Protein AF-A0A2W4M0X5-F1 (afdb_monomer_lite)

Radius of gyration: 16.57 Å; chains: 1; bounding box: 38×36×40 Å

Sequence (105 aa):
MSTKPGEDHPDATAFWHRDAQYSMMIQAHWTDPAQSDEIIGWARSTWAELESHTNGFYVNTISEDDPQRRVRGTYGDNYPRLVALKNAYDPTNLFRRNANIAPTV

pLDDT: mean 88.59, std 11.42, range [37.03, 98.44]

Secondary structure (DSSP, 8-state):
--PPTTSS-TTSSS----S-----------S-GGGHHHHHHHHHHHHHHHGGGS----GGG--TTS-HHHHHHHHGGGHHHHHHHHHHH-TT----SSS------

Structure (mmCIF, N/CA/C/O backbone):
data_AF-A0A2W4M0X5-F1
#
_entry.id   AF-A0A2W4M0X5-F1
#
loop_
_atom_site.group_PDB
_atom_site.id
_atom_site.type_symbol
_atom_site.label_atom_id
_atom_site.label_alt_id
_atom_site.label_comp_id
_atom_site.label_asym_id
_atom_site.label_entity_id
_atom_site.label_seq_id
_atom_site.pdbx_PDB_ins_code
_atom_site.Cartn_x
_atom_site.Cartn_y
_atom_site.Cartn_z
_atom_site.occupancy
_atom_site.B_iso_or_equiv
_atom_site.auth_seq_id
_atom_site.auth_comp_id
_atom_site.auth_asym_id
_atom_site.auth_atom_id
_atom_site.pdbx_PDB_model_num
ATOM 1 N N . MET A 1 1 ? 21.949 15.714 -0.833 1.00 37.03 1 MET A N 1
ATOM 2 C CA . MET A 1 1 ? 20.983 16.797 -1.109 1.00 37.03 1 MET A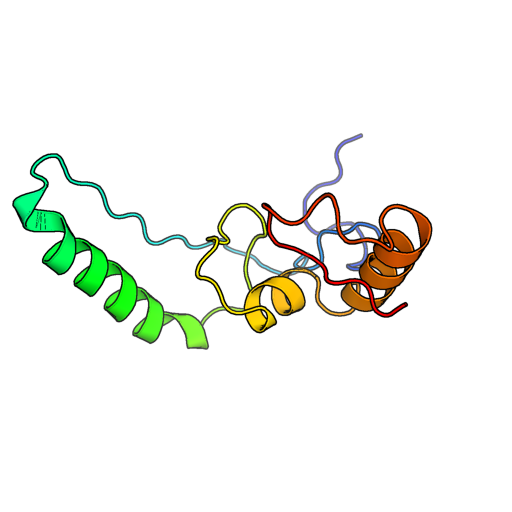 CA 1
ATOM 3 C C . MET A 1 1 ? 19.606 16.165 -1.123 1.00 37.03 1 MET A C 1
ATOM 5 O O . MET A 1 1 ? 19.392 15.281 -1.935 1.00 37.03 1 MET A O 1
ATOM 9 N N . SER A 1 2 ? 18.742 16.510 -0.167 1.00 43.19 2 SER A N 1
ATOM 10 C CA . SER A 1 2 ? 17.352 16.042 -0.143 1.00 43.19 2 SER A CA 1
ATOM 11 C C . SER A 1 2 ? 16.543 16.980 -1.037 1.00 43.19 2 SER A C 1
ATOM 13 O O . SER A 1 2 ? 16.390 18.146 -0.680 1.00 43.19 2 SER A O 1
ATOM 15 N N . THR A 1 3 ? 16.105 16.510 -2.205 1.00 49.59 3 THR A N 1
ATOM 16 C CA . THR A 1 3 ? 15.186 17.248 -3.084 1.00 49.59 3 THR A CA 1
ATOM 17 C C . THR A 1 3 ? 13.814 17.322 -2.417 1.00 49.59 3 THR A C 1
ATOM 19 O O . THR A 1 3 ? 13.420 16.416 -1.670 1.00 49.59 3 THR A O 1
ATOM 22 N N . LYS A 1 4 ? 13.098 18.434 -2.604 1.00 54.62 4 LYS A N 1
ATOM 23 C CA . LYS A 1 4 ? 11.726 18.547 -2.094 1.00 54.62 4 LYS A CA 1
ATOM 24 C C . LYS A 1 4 ? 10.844 17.513 -2.811 1.00 54.62 4 LYS A C 1
ATOM 26 O O . LYS A 1 4 ? 11.020 17.306 -4.015 1.00 54.62 4 LYS A O 1
ATOM 31 N N . PRO A 1 5 ? 9.863 16.894 -2.130 1.00 54.66 5 PRO A N 1
ATOM 32 C CA . PRO A 1 5 ? 8.800 16.170 -2.819 1.00 54.66 5 PRO A CA 1
ATOM 33 C C . PRO A 1 5 ? 8.163 17.101 -3.867 1.00 54.66 5 PRO A C 1
ATOM 35 O O . PRO A 1 5 ? 7.667 18.167 -3.509 1.00 54.66 5 PRO A O 1
ATOM 38 N N . GLY A 1 6 ? 8.275 16.737 -5.149 1.00 58.84 6 GLY A N 1
ATOM 39 C CA . GLY A 1 6 ? 7.754 17.500 -6.292 1.00 58.84 6 GLY A CA 1
ATOM 40 C C . GLY A 1 6 ? 8.783 17.946 -7.345 1.00 58.84 6 GLY A C 1
ATOM 41 O O . GLY A 1 6 ? 8.370 18.382 -8.413 1.00 58.84 6 GLY A O 1
ATOM 42 N N . GLU A 1 7 ? 10.096 17.837 -7.092 1.00 65.31 7 GLU A N 1
ATOM 43 C CA . GLU A 1 7 ? 11.125 18.296 -8.056 1.00 65.31 7 GLU A CA 1
ATOM 44 C C . GLU A 1 7 ? 11.600 17.214 -9.047 1.00 65.31 7 GLU A C 1
ATOM 46 O O . GLU A 1 7 ? 12.011 17.547 -10.157 1.00 65.31 7 GLU A O 1
ATOM 51 N N . ASP A 1 8 ? 11.518 15.927 -8.687 1.00 72.88 8 ASP A N 1
ATOM 52 C CA . ASP A 1 8 ? 11.929 14.824 -9.570 1.00 72.88 8 ASP A CA 1
ATOM 53 C C . ASP A 1 8 ? 10.738 14.209 -10.318 1.00 72.88 8 ASP A C 1
ATOM 55 O O . ASP A 1 8 ? 9.629 14.124 -9.783 1.00 72.88 8 ASP A O 1
ATOM 59 N N . HIS A 1 9 ? 10.999 13.696 -11.524 1.00 84.00 9 HIS A N 1
ATOM 60 C CA . HIS A 1 9 ? 10.020 12.950 -12.317 1.00 84.00 9 HIS A CA 1
ATOM 61 C C . HIS A 1 9 ? 9.529 11.688 -11.558 1.00 84.00 9 HIS A C 1
ATOM 63 O O . HIS A 1 9 ? 10.325 11.068 -10.841 1.00 84.00 9 HIS A O 1
ATOM 69 N N . PRO A 1 10 ? 8.249 11.276 -11.694 1.00 86.12 10 PRO A N 1
ATOM 70 C CA . PRO A 1 10 ? 7.674 10.131 -10.971 1.00 86.12 10 PRO A CA 1
ATOM 71 C C . PRO A 1 10 ? 8.435 8.798 -11.085 1.00 86.12 10 PRO A C 1
ATOM 73 O O . PRO A 1 10 ? 8.335 7.958 -10.192 1.00 86.12 10 PRO A O 1
ATOM 76 N N . ASP A 1 11 ? 9.228 8.599 -12.139 1.00 89.81 11 ASP A N 1
ATOM 77 C CA . ASP A 1 11 ? 10.025 7.384 -12.383 1.00 89.81 11 ASP A CA 1
ATOM 78 C C . ASP A 1 11 ? 11.459 7.424 -11.810 1.00 89.81 11 ASP A C 1
ATOM 80 O O . ASP A 1 11 ? 12.180 6.416 -11.842 1.00 89.81 11 ASP A O 1
ATOM 84 N N . ALA A 1 12 ? 11.883 8.565 -11.252 1.00 91.69 12 ALA A N 1
ATOM 85 C CA . ALA A 1 12 ? 13.236 8.751 -10.733 1.00 91.69 12 ALA A CA 1
ATOM 86 C C . ALA A 1 12 ? 13.507 7.890 -9.487 1.00 91.69 12 ALA A C 1
ATOM 88 O O . ALA A 1 12 ? 14.644 7.488 -9.230 1.00 91.69 12 ALA A O 1
ATOM 89 N N . THR A 1 13 ? 12.466 7.581 -8.708 1.00 91.50 13 THR A N 1
ATOM 90 C CA . THR A 1 13 ? 12.537 6.711 -7.525 1.00 91.50 13 THR A CA 1
ATOM 91 C C . THR A 1 13 ? 11.341 5.763 -7.483 1.00 91.50 13 THR A C 1
ATOM 93 O O . THR A 1 13 ? 10.432 5.851 -8.297 1.00 91.50 13 THR A O 1
ATOM 96 N N . ALA A 1 14 ? 11.301 4.853 -6.506 1.00 91.56 14 ALA A N 1
ATOM 97 C CA . ALA A 1 14 ? 10.134 3.993 -6.301 1.00 91.56 14 ALA A CA 1
ATOM 98 C C . ALA A 1 14 ? 8.891 4.752 -5.784 1.00 91.56 14 ALA A C 1
ATOM 100 O O . ALA A 1 14 ? 7.804 4.184 -5.770 1.00 91.56 14 ALA A O 1
ATOM 101 N N . PHE A 1 15 ? 9.030 6.010 -5.349 1.00 90.81 15 PHE A N 1
ATOM 102 C CA . PHE A 1 15 ? 7.909 6.823 -4.879 1.00 90.81 15 PHE A CA 1
ATOM 103 C C . PHE A 1 15 ? 7.254 7.569 -6.052 1.00 90.81 15 PHE A C 1
ATOM 105 O O . PHE A 1 15 ? 7.790 8.575 -6.527 1.00 90.81 15 PHE A O 1
ATOM 112 N N . TRP A 1 16 ? 6.099 7.057 -6.488 1.00 90.38 16 TRP A N 1
ATOM 113 C CA . TRP A 1 16 ? 5.379 7.502 -7.687 1.00 90.38 16 TRP A CA 1
ATOM 114 C C . TRP A 1 16 ? 4.580 8.802 -7.502 1.00 90.38 16 TRP A C 1
ATOM 116 O O . TRP A 1 16 ? 4.586 9.661 -8.378 1.00 90.38 16 TRP A O 1
ATOM 126 N N . HIS A 1 17 ? 3.907 8.974 -6.360 1.00 88.81 17 HIS A N 1
ATOM 127 C CA . HIS A 1 17 ? 2.948 10.062 -6.120 1.00 88.81 17 HIS A CA 1
ATOM 128 C C . HIS A 1 17 ? 3.626 11.422 -5.851 1.00 88.81 17 HIS A C 1
ATOM 130 O O . HIS A 1 17 ? 3.612 11.929 -4.729 1.00 88.81 17 HIS A O 1
ATOM 136 N N . ARG A 1 18 ? 4.255 12.010 -6.875 1.00 89.38 18 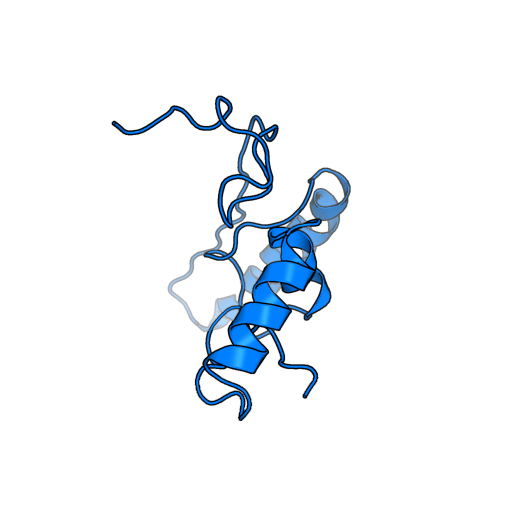ARG A N 1
ATOM 137 C CA . ARG A 1 18 ? 5.002 13.283 -6.791 1.00 89.38 18 ARG A CA 1
ATOM 138 C C . ARG A 1 18 ? 4.129 14.538 -6.871 1.00 89.38 18 ARG A C 1
ATOM 140 O O . ARG A 1 18 ? 4.585 15.605 -6.476 1.00 89.38 18 ARG A O 1
ATOM 147 N N . ASP A 1 19 ? 2.907 14.411 -7.373 1.00 86.62 19 ASP A N 1
ATOM 148 C CA . ASP A 1 19 ? 1.945 15.498 -7.586 1.00 86.62 19 ASP A CA 1
ATOM 149 C C . ASP A 1 19 ? 0.924 15.652 -6.444 1.00 86.62 19 ASP A C 1
ATOM 151 O O . ASP A 1 19 ? 0.222 16.665 -6.365 1.00 86.62 19 ASP A O 1
ATOM 155 N N . ALA A 1 20 ? 0.858 14.682 -5.528 1.00 86.44 20 ALA A N 1
ATOM 156 C CA . ALA A 1 20 ? -0.038 14.714 -4.381 1.00 86.44 20 ALA A CA 1
ATOM 157 C C . ALA A 1 20 ? 0.289 15.895 -3.449 1.00 86.44 20 ALA A C 1
ATOM 159 O O . ALA A 1 20 ? 1.392 16.008 -2.920 1.00 86.44 20 ALA A O 1
ATOM 160 N N . GLN A 1 21 ? -0.699 16.763 -3.217 1.00 86.75 21 GLN A N 1
ATOM 161 C CA . GLN A 1 21 ? -0.549 17.937 -2.343 1.00 86.75 21 GLN A CA 1
ATOM 162 C C . GLN A 1 21 ? -0.783 17.615 -0.862 1.00 86.75 21 GLN A C 1
ATOM 164 O O . GLN A 1 21 ? -0.309 18.330 0.019 1.00 86.75 21 GLN A O 1
ATOM 169 N N . TYR A 1 22 ? -1.512 16.532 -0.585 1.00 88.19 22 TYR A N 1
ATOM 170 C CA . TYR A 1 22 ? -1.894 16.119 0.759 1.00 88.19 22 TYR A CA 1
ATOM 171 C C . TYR A 1 22 ? -1.796 14.603 0.900 1.00 88.19 22 TYR A C 1
ATOM 173 O O . TYR A 1 22 ? -2.055 13.859 -0.044 1.00 88.19 22 TYR A O 1
ATOM 181 N N . SER A 1 23 ? -1.472 14.160 2.112 1.00 88.25 23 SER A N 1
ATOM 182 C CA . SER A 1 23 ? -1.617 12.774 2.547 1.00 88.25 23 SER A CA 1
ATOM 183 C C . SER A 1 23 ? -2.679 12.731 3.637 1.00 88.25 23 SER A C 1
ATOM 185 O O . SER A 1 23 ? -2.641 13.538 4.564 1.00 88.25 23 SER A O 1
ATOM 187 N N . MET A 1 24 ? -3.608 11.785 3.540 1.00 88.06 24 MET A N 1
ATOM 188 C CA . MET A 1 24 ? -4.690 11.601 4.504 1.00 88.06 24 MET A CA 1
ATOM 189 C C . MET A 1 24 ? -4.589 10.216 5.136 1.00 88.06 24 MET A C 1
ATOM 191 O O . MET A 1 24 ? -4.282 9.239 4.456 1.00 88.06 24 MET A O 1
ATOM 195 N N . MET A 1 25 ? -4.856 10.136 6.436 1.00 88.31 25 MET A N 1
ATOM 196 C CA . MET A 1 25 ? -4.898 8.883 7.177 1.00 88.31 25 MET A CA 1
ATOM 197 C C . MET A 1 25 ? -6.061 8.924 8.162 1.00 88.31 25 MET A C 1
ATOM 199 O O . MET A 1 25 ? -6.239 9.915 8.866 1.00 88.31 25 MET A O 1
ATOM 203 N N . ILE A 1 26 ? -6.824 7.835 8.223 1.00 88.62 26 ILE A N 1
ATOM 204 C CA . ILE A 1 26 ? -7.795 7.602 9.291 1.00 88.62 26 ILE A CA 1
ATOM 205 C C . ILE A 1 26 ? -7.107 6.716 10.319 1.00 88.62 26 ILE A C 1
ATOM 207 O O . ILE A 1 26 ? -6.673 5.611 9.997 1.00 88.62 26 ILE A O 1
ATOM 211 N N . GLN A 1 27 ? -6.991 7.214 11.544 1.00 90.38 27 GLN A N 1
ATOM 212 C CA . GLN A 1 27 ? -6.414 6.473 12.656 1.00 90.38 27 GLN A CA 1
ATOM 213 C C . GLN A 1 27 ? -7.477 6.278 13.725 1.00 90.38 27 GLN A C 1
ATOM 215 O O . GLN A 1 27 ? -8.178 7.218 14.096 1.00 90.38 27 GLN A O 1
ATOM 220 N N . ALA A 1 28 ? -7.586 5.048 14.207 1.00 91.81 28 ALA A N 1
ATOM 221 C CA . ALA A 1 28 ? -8.502 4.677 15.265 1.00 91.81 28 ALA A CA 1
ATOM 222 C C . ALA A 1 28 ? -7.709 3.995 16.381 1.00 91.81 28 ALA A C 1
ATOM 224 O O . ALA A 1 28 ? -6.866 3.136 16.115 1.00 91.81 28 ALA A O 1
ATOM 225 N N . HIS A 1 29 ? -7.956 4.404 17.622 1.00 94.44 29 HIS A N 1
ATOM 226 C CA . HIS A 1 29 ? -7.233 3.931 18.798 1.00 94.44 29 HIS A CA 1
ATOM 227 C C . HIS A 1 29 ? -8.220 3.660 19.928 1.00 94.44 29 HIS A C 1
ATOM 229 O O . HIS A 1 29 ? -9.136 4.449 20.152 1.00 94.44 29 HIS A O 1
ATOM 235 N N . TRP A 1 30 ? -8.016 2.560 20.646 1.00 96.69 30 TRP A N 1
ATOM 236 C CA . TRP A 1 30 ? -8.836 2.170 21.788 1.00 96.69 30 TRP A CA 1
ATOM 237 C C . TRP A 1 30 ? -8.016 1.364 22.786 1.00 96.69 30 TRP A C 1
ATOM 239 O O . TRP A 1 30 ? -6.973 0.804 22.444 1.00 96.69 30 TRP A O 1
ATOM 249 N N . THR A 1 31 ? -8.475 1.339 24.034 1.00 97.50 31 THR A N 1
ATOM 250 C CA . THR A 1 31 ? -7.823 0.603 25.126 1.00 97.50 31 THR A CA 1
ATOM 251 C C . THR A 1 31 ? -8.639 -0.594 25.587 1.00 97.50 31 THR A C 1
ATOM 253 O O . THR A 1 31 ? -8.048 -1.582 26.014 1.00 97.50 31 THR A O 1
ATOM 256 N N . ASP A 1 32 ? -9.969 -0.527 25.493 1.00 97.62 32 ASP A N 1
ATOM 257 C CA . ASP A 1 32 ? -10.863 -1.629 25.833 1.00 97.62 32 ASP A CA 1
ATOM 258 C C . ASP A 1 32 ? -11.030 -2.574 24.629 1.00 97.62 32 ASP A C 1
ATOM 260 O O . ASP A 1 32 ? -11.636 -2.181 23.626 1.00 97.62 32 ASP A O 1
ATOM 264 N N . PRO A 1 33 ? -10.542 -3.828 24.699 1.00 96.75 33 PRO A N 1
ATOM 265 C CA . PRO A 1 33 ? -10.673 -4.787 23.606 1.00 96.75 33 PRO A CA 1
ATOM 266 C C . PRO A 1 33 ? -12.121 -5.041 23.170 1.00 96.75 33 PRO A C 1
ATOM 268 O O . PRO A 1 33 ? -12.332 -5.403 22.011 1.00 96.75 33 PRO A O 1
ATOM 271 N N . ALA A 1 34 ? -13.111 -4.825 24.045 1.00 98.00 34 ALA A N 1
ATOM 272 C CA . ALA A 1 34 ? -14.525 -4.992 23.712 1.00 98.00 34 ALA A CA 1
ATOM 273 C C . ALA A 1 34 ? -15.020 -3.999 22.643 1.00 98.00 34 ALA A C 1
ATOM 275 O O . ALA A 1 34 ? -16.021 -4.264 21.984 1.00 98.00 34 ALA A O 1
ATOM 276 N N . GLN A 1 35 ? -14.306 -2.889 22.427 1.00 97.81 35 GLN A N 1
ATOM 277 C CA . GLN A 1 35 ? -14.655 -1.875 21.425 1.00 97.81 35 GLN A CA 1
ATOM 278 C C . GLN A 1 35 ? -14.071 -2.161 20.031 1.00 97.81 35 GLN A C 1
ATOM 280 O O . GLN A 1 35 ? -14.316 -1.399 19.095 1.00 97.81 35 GLN A O 1
ATOM 285 N N . SER A 1 36 ? -13.288 -3.237 19.874 1.00 96.06 36 SER A N 1
ATOM 286 C CA . SER A 1 36 ? -12.515 -3.490 18.648 1.00 96.06 36 SER A CA 1
ATOM 287 C C . SER A 1 36 ? -13.395 -3.557 17.401 1.00 96.06 36 SER A C 1
ATOM 289 O O . SER A 1 36 ? -13.108 -2.878 16.419 1.00 96.06 36 SER A O 1
ATOM 291 N N . ASP A 1 37 ? -14.484 -4.326 17.440 1.00 97.00 37 ASP A N 1
ATOM 292 C CA . ASP A 1 37 ? -15.348 -4.522 16.269 1.00 97.00 37 ASP A CA 1
ATOM 293 C C . ASP A 1 37 ? -16.040 -3.222 15.841 1.00 97.00 37 ASP A C 1
ATOM 295 O O . ASP A 1 37 ? -16.092 -2.907 14.651 1.00 97.00 37 ASP A O 1
ATOM 299 N N . GLU A 1 38 ? -16.518 -2.438 16.810 1.00 97.50 38 GLU A N 1
ATOM 300 C CA . GLU A 1 38 ? -17.168 -1.149 16.566 1.00 97.50 38 GLU A CA 1
ATOM 301 C C . GLU A 1 38 ? -16.196 -0.159 15.918 1.00 97.50 38 GLU A C 1
ATOM 303 O O . GLU A 1 38 ? -16.491 0.433 14.877 1.00 97.50 38 GLU A O 1
ATOM 308 N N . ILE A 1 39 ? -15.005 -0.012 16.499 1.00 97.31 39 ILE A N 1
ATOM 309 C CA . ILE A 1 39 ? -14.042 1.007 16.081 1.00 97.31 39 ILE A CA 1
ATOM 310 C C . ILE A 1 39 ? -13.364 0.626 14.758 1.00 97.31 39 ILE A C 1
ATOM 312 O O . ILE A 1 39 ? -13.181 1.485 13.889 1.00 97.31 39 ILE A O 1
ATOM 316 N N . ILE A 1 40 ? -13.053 -0.659 14.549 1.00 94.12 40 ILE A N 1
ATOM 317 C CA . ILE A 1 40 ? -12.583 -1.167 13.250 1.00 94.12 40 ILE A CA 1
ATOM 318 C C . ILE A 1 40 ? -13.670 -0.978 12.188 1.00 94.12 40 ILE A C 1
ATOM 320 O O . ILE A 1 40 ? -13.362 -0.569 11.064 1.00 94.12 40 ILE A O 1
ATOM 324 N N . GLY A 1 41 ? -14.932 -1.254 12.533 1.00 95.25 41 GLY A N 1
ATOM 325 C CA . GLY A 1 41 ? -16.083 -1.038 11.660 1.00 95.25 41 GLY A CA 1
ATOM 326 C C . GLY A 1 41 ? -16.189 0.415 11.204 1.00 95.25 41 GLY A C 1
ATOM 327 O O . GLY A 1 41 ? -16.213 0.672 9.999 1.00 95.25 41 GLY A O 1
ATOM 328 N N . TRP A 1 42 ? -16.152 1.355 12.152 1.00 96.00 42 TRP A N 1
ATOM 329 C CA . TRP A 1 42 ? -16.175 2.794 11.881 1.00 96.00 42 TRP A CA 1
ATOM 330 C C . TRP A 1 42 ? -15.011 3.248 10.991 1.00 96.00 42 TRP A C 1
ATOM 332 O O . TRP A 1 42 ? -15.217 3.982 10.021 1.00 96.00 42 TRP A O 1
ATOM 342 N N . ALA A 1 43 ? -13.785 2.800 11.273 1.00 94.25 43 ALA A N 1
ATOM 343 C CA . ALA A 1 43 ? -12.619 3.189 10.481 1.00 94.25 43 ALA A CA 1
ATOM 344 C C . ALA A 1 43 ? -12.735 2.693 9.029 1.00 94.25 43 ALA A C 1
ATOM 346 O O . ALA A 1 43 ? -12.455 3.437 8.085 1.00 94.25 43 ALA A O 1
ATOM 347 N N . ARG A 1 44 ? -13.194 1.447 8.842 1.00 91.75 44 ARG A N 1
ATOM 348 C CA . ARG A 1 44 ? -13.400 0.846 7.517 1.00 91.75 44 ARG A CA 1
ATOM 349 C C . ARG A 1 44 ? -14.519 1.536 6.739 1.00 91.75 44 ARG A C 1
ATOM 351 O O . ARG A 1 44 ? -14.322 1.810 5.557 1.00 91.75 44 ARG A O 1
ATOM 358 N N . SER A 1 45 ? -15.657 1.829 7.373 1.00 94.75 45 SER A N 1
ATOM 359 C CA . SER A 1 45 ? -16.771 2.517 6.706 1.00 94.75 45 SER A CA 1
ATOM 360 C C . SER A 1 45 ? -16.394 3.946 6.322 1.00 94.75 45 SER A C 1
ATOM 362 O O . SER A 1 45 ? -16.621 4.348 5.186 1.00 94.75 45 SER A O 1
ATOM 364 N N . THR A 1 46 ? -15.720 4.672 7.218 1.00 94.94 46 THR A N 1
ATOM 365 C CA . THR A 1 46 ? -15.256 6.040 6.944 1.00 94.94 46 THR A CA 1
ATOM 366 C C . THR A 1 46 ? -14.250 6.061 5.789 1.00 94.94 46 THR A C 1
ATOM 368 O O . THR A 1 46 ? -14.332 6.918 4.913 1.00 94.94 46 THR A O 1
ATOM 371 N N . TRP A 1 47 ? -13.318 5.099 5.727 1.00 91.31 47 TRP A N 1
ATOM 372 C CA . TRP A 1 47 ? -12.397 5.003 4.589 1.00 91.31 47 TRP A CA 1
ATOM 373 C C . TRP A 1 47 ? -13.124 4.692 3.277 1.00 91.31 47 TRP A C 1
ATOM 375 O O . TRP A 1 47 ? -12.798 5.281 2.250 1.00 91.31 47 TRP A O 1
ATOM 385 N N . ALA A 1 48 ? -14.117 3.799 3.301 1.00 91.12 48 ALA A N 1
ATOM 386 C CA . ALA A 1 48 ? -14.874 3.425 2.107 1.00 91.12 48 ALA A CA 1
ATOM 387 C C . ALA A 1 48 ? -15.614 4.618 1.472 1.00 91.12 48 ALA A C 1
ATOM 389 O O . ALA A 1 48 ? -15.729 4.676 0.250 1.00 91.12 48 ALA A O 1
ATOM 390 N N . GLU A 1 49 ? -16.067 5.581 2.278 1.00 94.94 49 GLU A N 1
ATOM 391 C CA . GLU A 1 49 ? -16.693 6.821 1.793 1.00 94.94 49 GLU A CA 1
ATOM 392 C C . GLU A 1 49 ? -15.683 7.801 1.177 1.00 94.94 49 GLU A C 1
ATOM 394 O O . GLU A 1 49 ? -16.026 8.575 0.286 1.00 94.94 49 GLU A O 1
ATOM 399 N N . LEU A 1 50 ? -14.427 7.768 1.630 1.00 91.94 50 LEU A N 1
ATOM 400 C CA . LEU A 1 50 ? -13.392 8.716 1.217 1.00 91.94 50 LEU A CA 1
ATOM 401 C C . LEU A 1 50 ? -12.483 8.193 0.098 1.00 91.94 50 LEU A C 1
ATOM 403 O O . LEU A 1 50 ? -11.849 9.001 -0.582 1.00 91.94 50 LEU A O 1
ATOM 407 N N . GLU A 1 51 ? -12.410 6.875 -0.121 1.00 88.69 51 GLU A N 1
ATOM 408 C CA . GLU A 1 51 ? -11.434 6.245 -1.026 1.00 88.69 51 GLU A CA 1
ATOM 409 C C . GLU A 1 51 ? -11.501 6.833 -2.449 1.00 88.69 51 GLU A C 1
ATOM 411 O O . GLU A 1 51 ? -10.458 7.145 -3.028 1.00 88.69 51 GLU A O 1
ATOM 416 N N . SER A 1 52 ? -12.704 7.097 -2.981 1.00 90.38 52 SER A N 1
ATOM 417 C CA . SER A 1 52 ? -12.898 7.673 -4.326 1.00 90.38 52 SER A CA 1
ATOM 418 C C . SER A 1 52 ? -12.386 9.1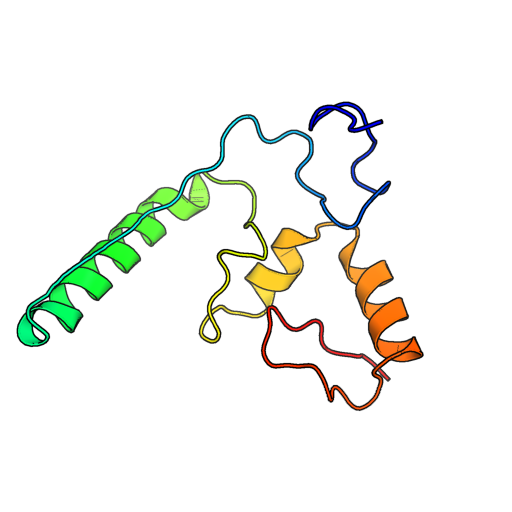06 -4.490 1.00 90.38 52 SER A C 1
ATOM 420 O O . SER A 1 52 ? -12.281 9.589 -5.616 1.00 90.38 52 SER A O 1
ATOM 422 N N . HIS A 1 53 ? -12.084 9.797 -3.391 1.00 90.12 53 HIS A N 1
ATOM 423 C CA . HIS A 1 53 ? -11.552 11.161 -3.392 1.00 90.12 53 HIS A CA 1
ATOM 424 C C . HIS A 1 53 ? -10.021 11.207 -3.289 1.00 90.12 53 HIS A C 1
ATOM 426 O O . HIS A 1 53 ? -9.440 12.289 -3.213 1.00 90.12 53 HIS A O 1
ATOM 432 N N . THR A 1 54 ? -9.360 10.048 -3.277 1.00 88.69 54 THR A N 1
ATOM 433 C CA . THR A 1 54 ? -7.904 9.927 -3.139 1.00 88.69 54 THR A CA 1
ATOM 434 C C . THR A 1 54 ? -7.271 9.331 -4.397 1.00 88.69 54 THR A C 1
ATOM 436 O O . THR A 1 54 ? -7.944 8.695 -5.204 1.00 88.69 54 THR A O 1
ATOM 439 N N . ASN A 1 55 ? -5.963 9.539 -4.578 1.00 82.00 55 ASN A N 1
ATOM 440 C CA . ASN A 1 55 ? -5.208 8.995 -5.706 1.00 82.00 55 ASN A CA 1
ATOM 441 C C . ASN A 1 55 ? -4.057 8.116 -5.199 1.00 82.00 55 ASN A C 1
ATOM 443 O O . ASN A 1 55 ? -2.920 8.569 -5.080 1.00 82.00 55 ASN A O 1
ATOM 447 N N . GLY A 1 56 ? -4.374 6.860 -4.878 1.00 82.00 56 GLY A N 1
ATOM 448 C CA . GLY A 1 56 ? -3.403 5.849 -4.459 1.00 82.00 56 GLY A CA 1
ATOM 449 C C . GLY A 1 56 ? -3.174 5.760 -2.949 1.00 82.00 56 GLY A C 1
ATOM 450 O O . GLY A 1 56 ? -3.954 6.259 -2.143 1.00 82.00 56 GLY A O 1
ATOM 451 N N . PHE A 1 57 ? -2.105 5.056 -2.576 1.00 86.56 57 PHE A N 1
ATOM 452 C CA . PHE A 1 57 ? -1.774 4.697 -1.193 1.00 86.56 57 PHE A CA 1
ATOM 453 C C . PHE A 1 57 ? -0.281 4.861 -0.946 1.00 86.56 57 PHE A C 1
ATOM 455 O O . PHE A 1 57 ? 0.523 4.716 -1.868 1.00 86.56 57 PHE A O 1
ATOM 462 N N . TYR A 1 58 ? 0.107 5.055 0.312 1.00 87.50 58 TYR A N 1
ATOM 463 C CA . TYR A 1 58 ? 1.507 5.035 0.711 1.00 87.50 58 TYR A CA 1
ATOM 464 C C . TYR A 1 58 ? 1.902 3.651 1.236 1.00 87.50 58 TYR A C 1
ATOM 466 O O . TYR A 1 58 ? 1.201 3.069 2.055 1.00 87.50 58 TYR A O 1
ATOM 474 N N . VAL A 1 59 ? 3.045 3.117 0.795 1.00 87.50 59 VAL A N 1
ATOM 475 C CA . VAL A 1 59 ? 3.448 1.730 1.105 1.00 87.50 59 VAL A CA 1
ATOM 476 C C . VAL A 1 59 ? 3.507 1.442 2.611 1.00 87.50 59 VAL A C 1
ATOM 478 O O . VAL A 1 59 ? 3.161 0.349 3.046 1.00 87.50 59 VAL A O 1
ATOM 481 N N . ASN A 1 60 ? 3.880 2.438 3.420 1.00 87.19 60 ASN A N 1
ATOM 482 C CA . ASN A 1 60 ? 3.996 2.292 4.874 1.00 87.19 60 ASN A CA 1
ATOM 483 C C . ASN A 1 60 ? 2.642 2.274 5.602 1.00 87.19 60 ASN A C 1
ATOM 485 O O . ASN A 1 60 ? 2.621 2.178 6.826 1.00 87.19 60 ASN A O 1
ATOM 489 N N . THR A 1 61 ? 1.526 2.398 4.881 1.00 84.44 61 THR A N 1
ATOM 490 C CA . THR A 1 61 ? 0.167 2.344 5.439 1.00 84.44 61 THR A CA 1
ATOM 491 C C . THR A 1 61 ? -0.609 1.121 4.956 1.00 84.44 61 THR A C 1
ATOM 493 O O . THR A 1 61 ? -1.814 1.052 5.171 1.00 84.44 61 THR A O 1
ATOM 496 N N . ILE A 1 62 ? 0.054 0.186 4.268 1.00 83.44 62 ILE A N 1
ATOM 497 C CA . ILE A 1 62 ? -0.551 -1.049 3.764 1.00 83.44 62 ILE A CA 1
ATOM 498 C C . ILE A 1 62 ? -0.512 -2.123 4.858 1.00 83.44 62 ILE A C 1
ATOM 500 O O . ILE A 1 62 ? 0.536 -2.382 5.452 1.00 83.44 62 ILE A O 1
ATOM 504 N N . SER A 1 63 ? -1.659 -2.752 5.096 1.00 78.00 63 SER A N 1
ATOM 505 C CA . SER A 1 63 ? -1.852 -3.897 5.990 1.00 78.00 63 SER A CA 1
ATOM 506 C C . SER A 1 63 ? -1.650 -5.232 5.255 1.00 78.00 63 SER A C 1
ATOM 508 O O . SER A 1 63 ? -1.778 -5.302 4.035 1.00 78.00 63 SER A O 1
ATOM 510 N N . GLU A 1 64 ? -1.392 -6.323 5.988 1.00 73.44 64 GLU A N 1
ATOM 511 C CA . GLU A 1 64 ? -1.371 -7.683 5.415 1.00 73.44 64 GLU A CA 1
ATOM 512 C C . GLU A 1 64 ? -2.712 -8.060 4.749 1.00 73.44 64 GLU A C 1
ATOM 514 O O . GLU A 1 64 ? -2.720 -8.804 3.768 1.00 73.44 64 GLU A O 1
ATOM 519 N N . ASP A 1 65 ? -3.828 -7.505 5.232 1.00 76.19 65 ASP A N 1
ATOM 520 C CA . ASP A 1 65 ? -5.175 -7.758 4.700 1.00 76.19 65 ASP A CA 1
ATOM 521 C C . ASP A 1 65 ? -5.496 -6.943 3.434 1.00 76.19 65 ASP A C 1
ATOM 523 O O . ASP A 1 65 ? -6.550 -7.130 2.815 1.00 76.19 65 ASP A O 1
ATOM 527 N N . ASP A 1 66 ? -4.624 -6.007 3.043 1.00 82.06 66 ASP A N 1
ATOM 528 C CA . ASP A 1 66 ? -4.894 -5.165 1.889 1.00 82.06 66 ASP A CA 1
ATOM 529 C C . ASP A 1 66 ? -4.789 -5.950 0.572 1.00 82.06 66 ASP A C 1
ATOM 531 O O . ASP A 1 66 ? -3.847 -6.712 0.326 1.00 82.06 66 ASP A O 1
ATOM 535 N N . PRO A 1 67 ? -5.732 -5.730 -0.355 1.00 87.19 67 PRO A N 1
ATOM 536 C CA . PRO A 1 67 ? -5.732 -6.415 -1.632 1.00 87.19 67 PRO A CA 1
ATOM 537 C C . PRO A 1 67 ? -4.531 -5.977 -2.475 1.00 87.19 67 PRO A C 1
ATOM 539 O O . PRO A 1 67 ? -4.197 -4.796 -2.547 1.00 87.19 67 PRO A O 1
ATOM 542 N N . GLN A 1 68 ? -3.955 -6.913 -3.235 1.00 87.62 68 GLN A N 1
ATOM 543 C CA . GLN A 1 68 ? -2.783 -6.682 -4.099 1.00 87.62 68 GLN A CA 1
ATOM 544 C C . GLN A 1 68 ? -2.927 -5.490 -5.064 1.00 87.62 68 GLN A C 1
ATOM 546 O O . GLN A 1 68 ? -1.934 -4.873 -5.446 1.00 87.62 68 GLN A O 1
ATOM 551 N N . ARG A 1 69 ? -4.162 -5.118 -5.434 1.00 87.31 69 ARG A N 1
ATOM 552 C CA . ARG A 1 69 ? -4.433 -3.912 -6.232 1.00 87.31 69 ARG A CA 1
ATOM 553 C C . ARG A 1 69 ? -3.945 -2.620 -5.555 1.00 87.31 69 ARG A C 1
ATOM 555 O O . ARG A 1 69 ? -3.506 -1.723 -6.263 1.00 87.31 69 ARG A O 1
ATOM 562 N N . ARG A 1 70 ? -3.986 -2.532 -4.216 1.00 87.81 70 ARG A N 1
ATOM 563 C CA . ARG A 1 70 ? -3.511 -1.364 -3.452 1.00 87.81 70 ARG A CA 1
ATOM 564 C C . ARG A 1 70 ? -1.991 -1.266 -3.488 1.00 87.81 70 ARG A C 1
ATOM 566 O O . ARG A 1 70 ? -1.474 -0.210 -3.827 1.00 87.81 70 ARG A O 1
ATOM 573 N N . VAL A 1 71 ? -1.296 -2.389 -3.277 1.00 89.50 71 VAL A N 1
ATOM 574 C CA . VAL A 1 71 ? 0.169 -2.468 -3.423 1.00 89.50 71 VAL A CA 1
ATOM 575 C C . VAL A 1 71 ? 0.600 -2.027 -4.820 1.00 89.50 71 VAL A C 1
ATOM 577 O O . VAL A 1 71 ? 1.510 -1.219 -4.956 1.00 89.50 71 VAL A O 1
ATOM 580 N N . ARG A 1 72 ? -0.077 -2.513 -5.869 1.00 89.69 72 ARG A N 1
ATOM 581 C CA . ARG A 1 72 ? 0.186 -2.085 -7.253 1.00 89.69 72 ARG A CA 1
ATOM 582 C C . ARG A 1 72 ? -0.026 -0.583 -7.440 1.0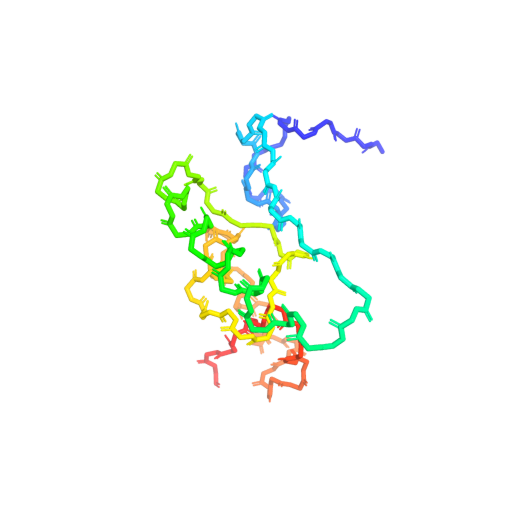0 89.69 72 ARG A C 1
ATOM 584 O O . ARG A 1 72 ? 0.847 0.083 -7.985 1.00 89.69 72 ARG A O 1
ATOM 591 N N . GLY A 1 73 ? -1.154 -0.063 -6.954 1.00 88.56 73 GLY A N 1
ATOM 592 C CA . GLY A 1 73 ? -1.515 1.350 -7.070 1.00 88.56 73 GLY A CA 1
ATOM 593 C C . GLY A 1 73 ? -0.489 2.304 -6.454 1.00 88.56 73 GLY A C 1
ATOM 594 O O . GLY A 1 73 ? -0.218 3.342 -7.045 1.00 88.56 73 GLY A O 1
ATOM 595 N N . THR A 1 74 ? 0.144 1.929 -5.337 1.00 89.19 74 THR A N 1
ATOM 596 C CA . THR A 1 74 ? 1.189 2.731 -4.668 1.00 89.19 74 THR A CA 1
ATOM 597 C C . THR A 1 74 ? 2.401 3.042 -5.544 1.00 89.19 74 THR A C 1
ATOM 599 O O . THR A 1 74 ? 3.062 4.064 -5.352 1.00 89.19 74 THR A O 1
ATOM 602 N N . TYR A 1 75 ? 2.726 2.156 -6.484 1.00 92.19 75 TYR A N 1
ATOM 603 C CA . TYR A 1 75 ? 3.911 2.300 -7.327 1.00 92.19 75 TYR A CA 1
ATOM 604 C C . TYR A 1 75 ? 3.594 2.837 -8.726 1.00 92.19 75 TYR A C 1
ATOM 606 O O . TYR A 1 75 ? 4.532 3.098 -9.476 1.00 92.19 75 TYR A O 1
ATOM 614 N N . GLY A 1 76 ? 2.315 2.999 -9.084 1.00 90.38 76 GLY A N 1
ATOM 615 C CA . GLY A 1 76 ? 1.898 3.444 -10.415 1.00 90.38 76 GLY A CA 1
ATOM 616 C C . GLY A 1 76 ? 2.616 2.696 -11.541 1.00 90.38 76 GLY A C 1
ATOM 617 O O . GLY A 1 76 ? 2.801 1.474 -11.479 1.00 90.38 76 GLY A O 1
ATOM 618 N N . ASP A 1 77 ? 3.096 3.441 -12.535 1.00 93.00 77 ASP A N 1
ATOM 619 C CA . ASP A 1 77 ? 3.791 2.872 -13.696 1.00 93.00 77 ASP A CA 1
ATOM 620 C C . ASP A 1 77 ? 5.196 2.340 -13.363 1.00 93.00 77 ASP A C 1
ATOM 622 O O . ASP A 1 77 ? 5.808 1.651 -14.181 1.00 93.00 77 ASP A O 1
ATOM 626 N N . ASN A 1 78 ? 5.700 2.566 -12.143 1.00 95.19 78 ASN A N 1
ATOM 627 C CA . ASN A 1 78 ? 6.968 1.987 -11.697 1.00 95.19 78 ASN A CA 1
ATOM 628 C C . ASN A 1 78 ? 6.833 0.514 -11.273 1.00 95.19 78 ASN A C 1
ATOM 630 O O . ASN A 1 78 ? 7.853 -0.170 -11.131 1.00 95.19 78 ASN A O 1
ATOM 634 N N . TYR A 1 79 ? 5.614 -0.012 -11.079 1.00 95.19 79 TYR A N 1
ATOM 635 C CA . TYR A 1 79 ? 5.406 -1.389 -10.606 1.00 95.19 79 TYR A CA 1
ATOM 636 C C . TYR A 1 79 ? 6.112 -2.464 -11.461 1.00 95.19 79 TYR A C 1
ATOM 638 O O . TYR A 1 79 ? 6.783 -3.321 -10.880 1.00 95.19 79 TYR A O 1
ATOM 646 N N . PRO A 1 80 ? 6.071 -2.435 -12.813 1.00 96.31 80 PRO A N 1
ATOM 647 C CA . PRO A 1 80 ? 6.764 -3.427 -13.641 1.00 96.31 80 PRO A CA 1
ATOM 648 C C . PRO A 1 80 ? 8.283 -3.450 -13.423 1.00 96.31 80 PRO A C 1
ATOM 650 O O . PRO A 1 80 ? 8.886 -4.524 -13.387 1.00 96.31 80 PRO A O 1
ATOM 653 N N . ARG A 1 81 ? 8.908 -2.283 -13.204 1.00 97.25 81 ARG A N 1
ATOM 654 C CA . ARG A 1 81 ? 10.342 -2.190 -12.884 1.00 97.25 81 ARG A CA 1
ATOM 655 C C . ARG A 1 81 ? 10.655 -2.871 -11.551 1.00 97.25 81 ARG A C 1
ATOM 657 O O . ARG A 1 81 ? 11.683 -3.534 -11.431 1.00 97.25 81 ARG A O 1
ATOM 664 N N . LEU A 1 82 ? 9.769 -2.747 -10.564 1.00 96.81 82 LEU A N 1
ATOM 665 C CA . LEU A 1 82 ? 9.931 -3.408 -9.269 1.00 96.81 82 LEU A CA 1
ATOM 666 C C . LEU A 1 82 ? 9.711 -4.924 -9.352 1.00 96.81 82 LEU A C 1
ATOM 668 O O . LEU A 1 82 ? 10.442 -5.668 -8.703 1.00 96.81 82 LEU A O 1
ATOM 672 N N . VAL A 1 83 ? 8.776 -5.396 -10.183 1.00 97.56 83 VAL A N 1
ATOM 673 C CA . VAL A 1 83 ? 8.608 -6.834 -10.468 1.00 97.56 83 VAL A CA 1
ATOM 674 C C . VAL A 1 83 ? 9.873 -7.410 -11.107 1.00 97.56 83 VAL A C 1
ATOM 676 O O . VAL A 1 83 ? 10.340 -8.465 -10.687 1.00 97.56 83 VAL A O 1
ATOM 679 N N . ALA A 1 84 ? 10.483 -6.706 -12.065 1.00 98.19 84 ALA A N 1
ATOM 680 C CA . ALA A 1 84 ? 11.741 -7.145 -12.672 1.00 98.19 84 ALA A CA 1
ATOM 681 C C . ALA A 1 84 ? 12.872 -7.274 -11.634 1.00 98.19 84 ALA A C 1
ATOM 683 O O . ALA A 1 84 ? 13.604 -8.263 -11.634 1.00 98.19 84 ALA A O 1
ATOM 684 N N . LEU A 1 85 ? 12.977 -6.317 -10.704 1.00 97.69 85 LEU A N 1
ATOM 685 C CA . LEU A 1 85 ? 13.924 -6.398 -9.588 1.00 97.69 85 LEU A CA 1
ATOM 686 C C . LEU A 1 85 ? 13.596 -7.566 -8.647 1.00 97.69 85 LEU A C 1
ATOM 688 O O . LEU A 1 85 ? 14.497 -8.305 -8.258 1.00 97.69 85 LEU A O 1
ATOM 692 N N . LYS A 1 86 ? 12.319 -7.781 -8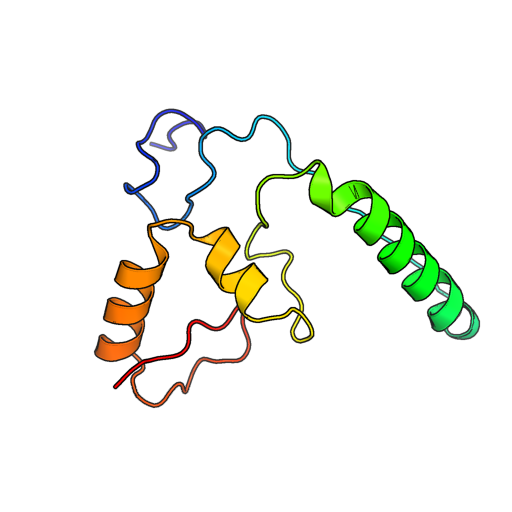.317 1.00 98.06 86 LYS A N 1
ATOM 693 C CA . LYS A 1 86 ? 11.882 -8.922 -7.504 1.00 98.06 86 LYS A CA 1
ATOM 694 C C . LYS A 1 86 ? 12.267 -10.252 -8.155 1.00 98.06 86 LYS A C 1
ATOM 696 O O . LYS A 1 86 ? 12.821 -11.105 -7.477 1.00 98.06 86 LYS A O 1
ATOM 701 N N . ASN A 1 87 ? 12.056 -10.404 -9.461 1.00 98.44 87 ASN A N 1
ATOM 702 C CA . ASN A 1 87 ? 12.456 -11.603 -10.201 1.00 98.44 87 ASN A CA 1
ATOM 703 C C . ASN A 1 87 ? 13.978 -11.825 -10.163 1.00 98.44 87 ASN A C 1
ATOM 705 O O . ASN A 1 87 ? 14.426 -12.962 -10.058 1.00 98.44 87 ASN A O 1
ATOM 709 N N . ALA A 1 88 ? 14.774 -10.754 -10.234 1.00 98.38 88 ALA A N 1
ATOM 710 C CA . ALA A 1 88 ? 16.232 -10.850 -10.214 1.00 98.38 88 ALA A CA 1
ATOM 711 C C . ALA A 1 88 ? 16.799 -11.198 -8.827 1.00 98.38 88 ALA A C 1
ATOM 713 O O . ALA A 1 88 ? 17.770 -11.946 -8.733 1.00 98.38 88 ALA A O 1
ATOM 714 N N . TYR A 1 89 ? 16.214 -10.647 -7.759 1.00 98.12 89 TYR A N 1
ATOM 715 C CA . TYR A 1 89 ? 16.799 -10.700 -6.413 1.00 98.12 89 TYR A CA 1
ATOM 716 C C . TYR A 1 89 ? 16.053 -11.603 -5.423 1.00 98.12 89 TYR A C 1
ATOM 718 O O . TYR A 1 89 ? 16.651 -12.042 -4.444 1.00 98.12 89 TYR A O 1
ATOM 726 N N . ASP A 1 90 ? 14.773 -11.890 -5.650 1.00 97.94 90 ASP A N 1
ATOM 727 C CA . ASP A 1 90 ? 13.949 -12.755 -4.796 1.00 97.94 90 ASP A CA 1
ATOM 728 C C . ASP A 1 90 ? 12.900 -13.550 -5.614 1.00 97.94 90 ASP A C 1
ATOM 730 O O . ASP A 1 90 ? 11.688 -13.407 -5.397 1.00 97.94 90 ASP A O 1
ATOM 734 N N . PRO A 1 91 ? 13.341 -14.394 -6.572 1.00 97.56 91 PRO A N 1
ATOM 735 C CA . PRO A 1 91 ? 12.441 -15.145 -7.454 1.00 97.56 91 PRO A CA 1
ATOM 736 C C . PRO A 1 91 ? 11.568 -16.160 -6.706 1.00 97.56 91 PRO A C 1
ATOM 738 O O . PRO A 1 91 ? 10.464 -16.464 -7.140 1.00 97.56 91 PRO A O 1
ATOM 741 N N . THR A 1 92 ? 12.022 -16.670 -5.557 1.00 97.81 92 THR A N 1
ATOM 742 C CA . THR A 1 92 ? 11.259 -17.623 -4.731 1.00 97.81 92 THR A CA 1
ATOM 743 C C . THR A 1 92 ? 10.290 -16.938 -3.763 1.00 97.81 92 THR A C 1
ATOM 745 O O . THR A 1 92 ? 9.601 -17.614 -2.995 1.00 97.81 92 THR A O 1
ATOM 748 N N . ASN A 1 93 ? 10.209 -15.603 -3.802 1.00 96.38 93 ASN A N 1
ATOM 749 C CA . ASN A 1 93 ? 9.347 -14.787 -2.954 1.00 96.38 93 ASN A CA 1
ATOM 750 C C . ASN A 1 93 ? 9.569 -15.028 -1.446 1.00 96.38 93 ASN A C 1
ATOM 752 O O . ASN A 1 93 ? 8.615 -15.140 -0.660 1.00 96.38 93 ASN A O 1
ATOM 756 N N . LEU A 1 94 ? 10.829 -15.146 -1.028 1.00 96.62 94 LEU A N 1
ATOM 757 C CA . LEU A 1 94 ? 11.219 -15.315 0.369 1.00 96.62 94 LEU A CA 1
ATOM 758 C C . LEU A 1 94 ? 10.770 -14.111 1.210 1.00 96.62 94 LEU A C 1
ATOM 760 O O . LEU A 1 94 ? 10.175 -14.291 2.277 1.00 96.62 94 LEU A O 1
ATOM 764 N N . PHE A 1 95 ? 10.979 -12.892 0.709 1.00 93.75 95 PHE A N 1
ATOM 765 C CA . PHE A 1 95 ? 10.617 -11.649 1.391 1.00 93.75 95 PHE A CA 1
ATOM 766 C C . PHE A 1 95 ? 9.215 -11.185 0.982 1.00 93.75 95 PHE A C 1
ATOM 768 O O . PHE A 1 95 ? 9.058 -10.414 0.039 1.00 93.75 95 PHE A O 1
ATOM 775 N N . ARG A 1 96 ? 8.188 -11.659 1.698 1.00 91.69 96 ARG A N 1
ATOM 776 C CA . ARG A 1 96 ? 6.770 -11.475 1.314 1.00 91.69 96 ARG A CA 1
ATOM 777 C C . ARG A 1 96 ? 5.830 -10.960 2.410 1.00 91.69 96 ARG A 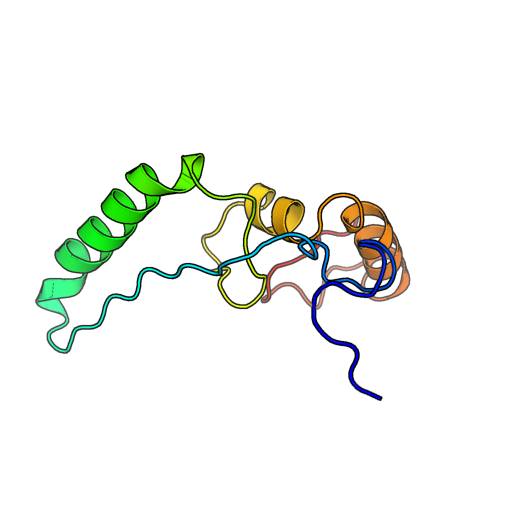C 1
ATOM 779 O O . ARG A 1 96 ? 4.620 -11.015 2.238 1.00 91.69 96 ARG A O 1
ATOM 786 N N . ARG A 1 97 ? 6.373 -10.530 3.552 1.00 87.56 97 ARG A N 1
ATOM 787 C CA . ARG A 1 97 ? 5.607 -10.065 4.732 1.00 87.56 97 ARG A CA 1
ATOM 788 C C . ARG A 1 97 ? 5.352 -8.554 4.765 1.00 87.56 97 ARG A C 1
ATOM 790 O O . ARG A 1 97 ? 4.729 -8.056 5.687 1.00 87.56 97 ARG A O 1
ATOM 797 N N . ASN A 1 98 ? 5.876 -7.825 3.789 1.00 82.44 98 ASN A N 1
ATOM 798 C CA . ASN A 1 98 ? 5.619 -6.400 3.590 1.00 82.44 98 ASN A CA 1
ATOM 799 C C . ASN A 1 98 ? 4.525 -6.217 2.523 1.00 82.44 98 ASN A C 1
ATOM 801 O O . ASN A 1 98 ? 3.874 -7.189 2.140 1.00 82.44 98 ASN A O 1
ATOM 805 N N . ALA A 1 99 ? 4.340 -4.990 2.024 1.00 87.56 99 ALA A N 1
ATOM 806 C CA . ALA A 1 99 ? 3.561 -4.705 0.819 1.00 87.56 99 ALA A CA 1
ATOM 807 C C . ALA A 1 99 ? 4.149 -5.462 -0.390 1.00 87.56 99 ALA A C 1
ATOM 809 O O . ALA A 1 99 ? 4.954 -4.939 -1.162 1.00 87.56 99 ALA A O 1
ATOM 810 N N . ASN A 1 100 ? 3.805 -6.745 -0.485 1.00 92.12 100 ASN A N 1
ATOM 811 C CA . ASN A 1 100 ? 4.557 -7.706 -1.267 1.00 92.12 100 ASN A CA 1
ATOM 812 C C . ASN A 1 100 ? 4.379 -7.460 -2.765 1.00 92.12 100 ASN A C 1
ATOM 814 O O . ASN A 1 100 ? 3.259 -7.407 -3.271 1.00 92.12 100 ASN A O 1
ATOM 818 N N . ILE A 1 101 ? 5.497 -7.414 -3.482 1.00 93.69 101 ILE A N 1
ATOM 819 C CA . ILE A 1 101 ? 5.531 -7.450 -4.942 1.00 93.69 101 ILE A CA 1
ATOM 820 C C . ILE A 1 101 ? 5.759 -8.905 -5.335 1.00 93.69 101 ILE A C 1
ATOM 822 O O . ILE A 1 101 ? 6.820 -9.461 -5.061 1.00 93.69 101 ILE A O 1
ATOM 826 N N . ALA A 1 102 ? 4.752 -9.541 -5.931 1.00 93.62 102 ALA A N 1
ATOM 827 C CA . ALA A 1 102 ? 4.853 -10.935 -6.347 1.00 93.62 102 ALA A CA 1
ATOM 828 C C . ALA A 1 102 ? 5.768 -11.075 -7.583 1.00 93.62 102 ALA A C 1
ATOM 830 O O . ALA A 1 102 ? 5.594 -10.308 -8.536 1.00 93.62 102 ALA A O 1
ATOM 831 N N . PRO A 1 103 ? 6.716 -12.035 -7.591 1.00 96.25 103 PRO A N 1
ATOM 832 C CA . PRO A 1 103 ? 7.485 -12.349 -8.789 1.00 96.25 103 PRO A CA 1
ATOM 833 C C . PRO A 1 103 ? 6.594 -12.988 -9.864 1.00 96.25 103 PRO A C 1
ATOM 835 O O . PRO A 1 103 ? 5.486 -13.454 -9.586 1.00 96.25 103 PRO A O 1
ATOM 838 N N . THR A 1 104 ? 7.085 -13.003 -11.099 1.00 96.31 104 THR A N 1
ATOM 839 C CA . THR A 1 104 ? 6.380 -13.537 -12.280 1.00 96.31 104 THR A CA 1
ATOM 840 C C . THR A 1 104 ? 7.176 -14.613 -13.022 1.00 96.31 104 THR A C 1
ATOM 842 O O . THR A 1 104 ? 6.836 -14.930 -14.161 1.00 96.31 104 THR A O 1
ATOM 845 N N . VAL A 1 105 ? 8.267 -15.095 -12.424 1.00 92.00 105 VAL A N 1
ATOM 846 C CA . VAL A 1 105 ? 9.152 -16.143 -12.960 1.00 92.00 105 VAL A CA 1
ATOM 847 C C . VAL A 1 105 ? 8.876 -17.496 -12.326 1.00 92.00 105 VAL A C 1
ATOM 849 O O . VAL A 1 105 ? 8.342 -17.514 -11.195 1.00 92.00 105 VAL A O 1
#

Foldseek 3Di:
DDDPQQPDALQPDQQRPSPDPDDDDDDFDDDDPVCVVVRVVVSVVVCVVCVVVDQADDQVPDDPPDDLVRLDSRRDPCLVVVLVVCCVPPVVQPPARGSGNHHDD